Protein AF-A0A947B0M2-F1 (afdb_monomer_lite)

Foldseek 3Di:
DADPDPPQQADAACVRAGFRDDPPDHDNDQKEWDPADDDQWGWIAGRNPGDIDIDGCVCVVVHYYDDDDDDDPDD

Radius of gyration: 13.56 Å; chains: 1; bounding box: 34×28×33 Å

pLDDT: mean 87.32, std 10.6, range [42.0, 96.44]

Secondary structure (DSSP, 8-state):
-B---TT---EE-TTS-EE-B-TTS--SSSEEEEEEEETTEEEEEETTTTEEEEEEGGGTTTSEEP-----PPP-

Sequence (75 aa):
LFVRDKKYKGYETDCGQKVKMVPEIELSCGWVWTSEVKSITARVYNFQRGYHYMELKRHWKAYRALPVRDLQEGK

Structure (mmCIF, N/CA/C/O backbone):
data_AF-A0A947B0M2-F1
#
_entry.id   AF-A0A947B0M2-F1
#
loop_
_atom_site.group_PDB
_atom_site.id
_atom_site.type_symbol
_atom_site.label_atom_id
_atom_site.label_alt_id
_atom_site.label_comp_id
_atom_site.label_asym_id
_atom_site.label_entity_id
_atom_site.label_seq_id
_atom_site.pdbx_PDB_ins_code
_atom_site.Cartn_x
_atom_site.Cartn_y
_atom_site.Cartn_z
_atom_site.occupancy
_atom_site.B_iso_or_equiv
_atom_site.auth_seq_id
_atom_site.auth_comp_id
_atom_site.auth_asym_id
_atom_site.auth_atom_id
_atom_site.pdbx_PDB_model_num
ATOM 1 N N . LEU A 1 1 ? -11.769 -2.240 -0.086 1.00 85.56 1 LEU A N 1
ATOM 2 C CA . LEU A 1 1 ? -10.948 -2.318 1.145 1.00 85.56 1 LEU A CA 1
ATOM 3 C C . LEU A 1 1 ? -10.712 -0.957 1.805 1.00 85.56 1 LEU A C 1
ATOM 5 O O . LEU A 1 1 ? -11.100 -0.815 2.955 1.00 85.56 1 LEU A O 1
ATOM 9 N N . PHE A 1 2 ? -10.116 0.049 1.146 1.00 90.94 2 PHE A N 1
ATOM 10 C CA . PHE A 1 2 ? -9.892 1.365 1.779 1.0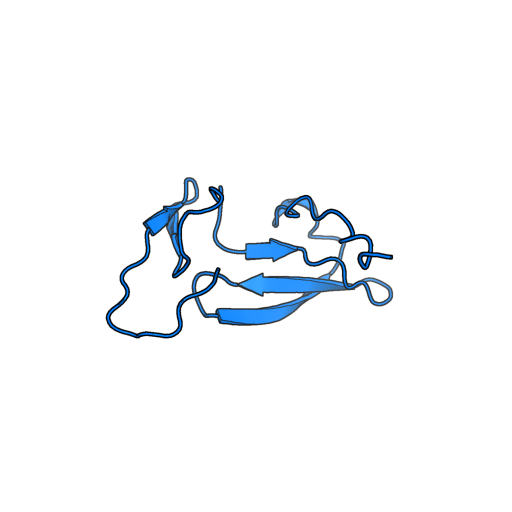0 90.94 2 PHE A CA 1
ATOM 11 C C . PHE A 1 2 ? -11.195 2.141 2.043 1.00 90.94 2 PHE A C 1
ATOM 13 O O . PHE A 1 2 ? -12.074 2.194 1.182 1.00 90.94 2 PHE A O 1
ATOM 20 N N . VAL A 1 3 ? -11.285 2.797 3.202 1.00 94.06 3 VAL A N 1
ATOM 21 C CA . VAL A 1 3 ? -12.455 3.556 3.660 1.00 94.06 3 VAL A CA 1
ATOM 22 C C . VAL A 1 3 ? -12.129 5.051 3.713 1.00 94.06 3 VAL A C 1
ATOM 24 O O . VAL A 1 3 ? -11.291 5.515 4.491 1.00 94.06 3 VAL A O 1
ATOM 27 N N . ARG A 1 4 ? -12.832 5.836 2.887 1.00 93.31 4 ARG A N 1
ATOM 28 C CA . ARG A 1 4 ? -12.610 7.289 2.769 1.00 93.31 4 ARG A CA 1
ATOM 29 C C . ARG A 1 4 ? -13.148 8.091 3.953 1.00 93.31 4 ARG A C 1
ATOM 31 O O . ARG A 1 4 ? -12.589 9.147 4.246 1.00 93.31 4 ARG A O 1
ATOM 38 N N . ASP A 1 5 ? -14.181 7.598 4.639 1.00 93.94 5 ASP A N 1
ATOM 39 C CA . ASP A 1 5 ? -14.805 8.292 5.772 1.00 93.94 5 ASP A CA 1
ATOM 40 C C . ASP A 1 5 ? -13.752 8.721 6.806 1.00 93.94 5 ASP A C 1
ATOM 42 O O . ASP A 1 5 ? -12.920 7.932 7.253 1.00 93.94 5 ASP A O 1
ATOM 46 N N . LYS A 1 6 ? -13.755 10.006 7.168 1.00 89.25 6 LYS A N 1
ATOM 47 C CA . LYS A 1 6 ? -12.833 10.582 8.154 1.00 89.25 6 LYS A CA 1
ATOM 48 C C . LYS A 1 6 ? -13.094 10.060 9.567 1.00 89.25 6 LYS A C 1
ATOM 50 O O . LYS A 1 6 ? -12.161 10.034 10.362 1.00 89.25 6 LYS A O 1
ATOM 55 N N . LYS A 1 7 ? -14.326 9.639 9.871 1.00 94.31 7 LYS A N 1
ATOM 56 C CA . LYS A 1 7 ? -14.695 9.059 11.169 1.00 94.31 7 LYS A CA 1
ATOM 57 C C . LYS A 1 7 ? -14.262 7.601 11.300 1.00 94.31 7 LYS A C 1
ATOM 59 O O . LYS A 1 7 ? -14.123 7.110 12.419 1.00 94.31 7 LYS A O 1
ATOM 64 N N . TYR A 1 8 ? -14.005 6.923 10.180 1.00 94.50 8 TYR A N 1
ATOM 65 C CA . TYR A 1 8 ? -13.502 5.559 10.196 1.00 94.50 8 TYR A CA 1
ATOM 66 C C . TYR A 1 8 ? -12.084 5.518 10.768 1.00 94.50 8 TYR A C 1
ATOM 68 O O . TYR A 1 8 ? -11.134 6.029 10.168 1.00 94.50 8 TYR A O 1
ATOM 76 N N . LYS A 1 9 ? -11.952 4.908 11.949 1.00 91.69 9 LYS A N 1
ATOM 77 C CA . LYS A 1 9 ? -10.680 4.824 12.673 1.00 91.69 9 LYS A CA 1
ATOM 78 C C . LYS A 1 9 ? -9.718 3.815 12.045 1.00 91.69 9 LYS A C 1
ATOM 80 O O . LYS A 1 9 ? -8.516 4.032 12.149 1.00 91.69 9 LYS A O 1
ATOM 85 N N . GLY A 1 10 ? -10.226 2.767 11.398 1.00 93.44 10 GLY A N 1
ATOM 86 C CA . GLY A 1 10 ? -9.392 1.670 10.912 1.00 93.44 10 GLY A CA 1
ATOM 87 C C . GLY A 1 10 ? -8.714 0.897 12.046 1.00 93.44 10 GLY A C 1
ATOM 88 O O . GLY A 1 10 ? -9.216 0.911 13.171 1.00 93.44 10 GLY A O 1
ATOM 89 N N . TYR A 1 11 ? -7.588 0.247 11.756 1.00 94.00 11 TYR A N 1
ATOM 90 C CA . TYR A 1 11 ? -6.834 -0.561 12.722 1.00 94.00 11 TYR A CA 1
ATOM 91 C C . TYR A 1 11 ? -5.324 -0.298 12.631 1.00 94.00 11 TYR A C 1
ATOM 93 O O . TYR A 1 11 ? -4.846 0.322 11.678 1.00 94.00 11 TYR A O 1
ATOM 101 N N . GLU A 1 12 ? -4.588 -0.715 13.658 1.00 94.25 12 GLU A N 1
ATOM 102 C CA . GLU A 1 12 ? -3.128 -0.638 13.711 1.00 94.25 12 GLU A CA 1
ATOM 103 C C . GLU A 1 12 ? -2.519 -1.948 13.204 1.00 94.25 12 GLU A C 1
ATOM 105 O O . GLU A 1 12 ? -2.920 -3.023 13.635 1.00 94.25 12 GLU A O 1
ATOM 110 N N . THR A 1 13 ? -1.597 -1.854 12.248 1.00 91.31 13 THR A N 1
ATOM 111 C CA . THR A 1 13 ? -0.852 -2.993 11.684 1.00 91.31 13 THR A CA 1
ATOM 112 C C . THR A 1 13 ? 0.349 -3.355 12.556 1.00 91.31 13 THR A C 1
ATOM 114 O O . THR A 1 13 ? 0.848 -2.480 13.260 1.00 91.31 13 THR A O 1
ATOM 117 N N . ASP A 1 14 ? 0.935 -4.538 12.368 1.00 88.88 14 ASP A N 1
ATOM 118 C CA . ASP A 1 14 ? 2.142 -4.993 13.088 1.00 88.88 14 ASP A CA 1
ATOM 119 C C . ASP A 1 14 ? 3.325 -4.010 13.052 1.00 88.88 14 ASP A C 1
ATOM 121 O O . ASP A 1 14 ? 4.102 -3.926 14.000 1.00 88.88 14 ASP A O 1
ATOM 125 N N . CYS A 1 15 ? 3.478 -3.238 11.969 1.00 87.62 15 CYS A N 1
ATOM 126 C CA . CYS A 1 15 ? 4.530 -2.221 11.856 1.00 87.62 15 CYS A CA 1
ATOM 127 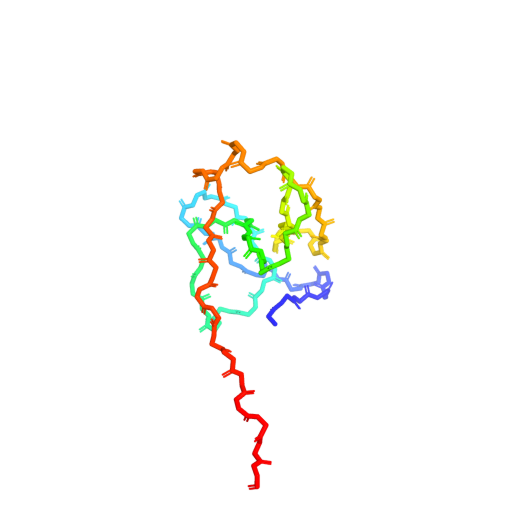C C . CYS A 1 15 ? 4.207 -0.886 12.570 1.00 87.62 15 CYS A C 1
ATOM 129 O O . CYS A 1 15 ? 4.937 0.090 12.389 1.00 87.62 15 CYS A O 1
ATOM 131 N N . GLY A 1 16 ? 3.096 -0.801 13.311 1.00 91.25 16 GLY A N 1
ATOM 132 C CA . GLY A 1 16 ? 2.635 0.396 14.030 1.00 91.25 16 GLY A CA 1
ATOM 133 C C . GLY A 1 16 ? 1.912 1.442 13.169 1.00 91.25 16 GLY A C 1
ATOM 134 O O . GLY A 1 16 ? 1.613 2.543 13.633 1.00 91.25 16 GLY A O 1
ATOM 135 N N . GLN A 1 17 ? 1.632 1.157 11.891 1.00 91.31 17 GLN A N 1
ATOM 136 C CA . GLN A 1 17 ? 0.864 2.071 11.041 1.00 91.31 17 GLN A CA 1
ATOM 137 C C . GLN A 1 17 ? -0.641 1.904 11.245 1.00 91.31 17 GLN A C 1
ATOM 139 O O . GLN A 1 17 ? -1.177 0.801 11.230 1.00 91.31 17 GLN A O 1
ATOM 144 N N . LYS A 1 18 ? -1.351 3.031 11.341 1.00 94.38 18 LYS A N 1
ATOM 145 C CA . LYS A 1 18 ? -2.814 3.050 11.367 1.00 94.38 18 LYS A CA 1
ATOM 146 C C . LYS A 1 18 ? -3.376 3.092 9.949 1.00 94.38 18 LYS A C 1
ATOM 148 O O . LYS A 1 18 ? -3.241 4.103 9.257 1.00 94.38 18 LYS A O 1
ATOM 153 N N . VAL A 1 19 ? -4.026 2.016 9.521 1.00 94.31 19 VAL A N 1
ATOM 154 C CA . VAL A 1 19 ? -4.603 1.877 8.179 1.00 94.31 19 VAL A CA 1
ATOM 155 C C . VAL A 1 19 ? -6.110 2.074 8.200 1.00 94.31 19 VAL A C 1
ATOM 157 O O . VAL A 1 19 ? -6.802 1.588 9.087 1.00 94.31 19 VAL A O 1
ATOM 160 N N . LYS A 1 20 ? -6.645 2.766 7.193 1.00 95.44 20 LYS A N 1
ATOM 161 C CA . LYS A 1 20 ? -8.081 3.008 7.021 1.00 95.44 20 LYS A CA 1
ATOM 162 C C . LYS A 1 20 ? -8.677 2.012 6.035 1.00 95.44 20 LYS A C 1
ATOM 164 O O . LYS A 1 20 ? -9.150 2.396 4.967 1.00 95.44 20 LYS A O 1
ATOM 169 N N . MET A 1 21 ? -8.650 0.729 6.370 1.00 92.00 21 MET A N 1
ATOM 170 C CA . MET A 1 21 ? -9.271 -0.305 5.546 1.00 92.00 21 MET A CA 1
ATOM 171 C C . MET A 1 21 ? -10.114 -1.270 6.363 1.00 92.00 21 MET A C 1
ATOM 173 O O . MET A 1 21 ? -9.840 -1.480 7.542 1.00 92.00 21 MET A O 1
ATOM 177 N N . VAL A 1 22 ? -11.104 -1.871 5.707 1.00 90.50 22 VAL A N 1
ATOM 178 C CA . VAL A 1 22 ? -11.863 -2.996 6.258 1.00 90.50 22 VAL A CA 1
ATOM 179 C C . VAL A 1 22 ? -10.917 -4.198 6.403 1.00 90.50 22 VAL A C 1
ATOM 181 O O . VAL A 1 22 ? -10.255 -4.537 5.417 1.00 90.50 22 VAL A O 1
ATOM 184 N N . PRO A 1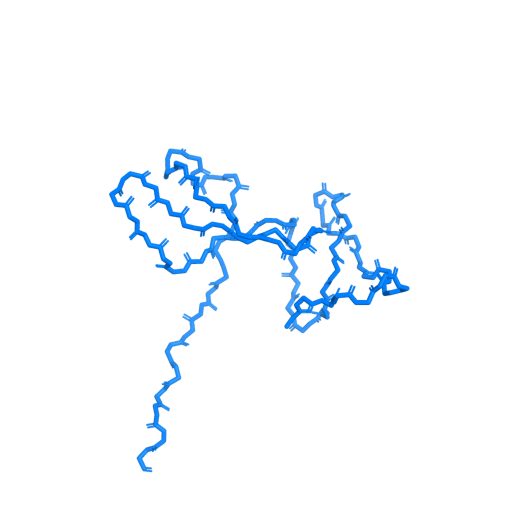 23 ? -10.831 -4.842 7.582 1.00 85.56 23 PRO A N 1
ATOM 185 C CA . PRO A 1 23 ? -9.905 -5.945 7.844 1.00 85.56 23 PRO A CA 1
ATOM 186 C C . PRO A 1 23 ? -10.417 -7.282 7.271 1.00 85.56 23 PRO A C 1
ATOM 188 O O . PRO A 1 23 ? -10.496 -8.280 7.974 1.00 85.56 23 PRO A O 1
ATOM 191 N N . GLU A 1 24 ? -10.793 -7.310 5.988 1.00 85.38 24 GLU A N 1
ATOM 192 C CA . GLU A 1 24 ? -11.097 -8.565 5.270 1.00 85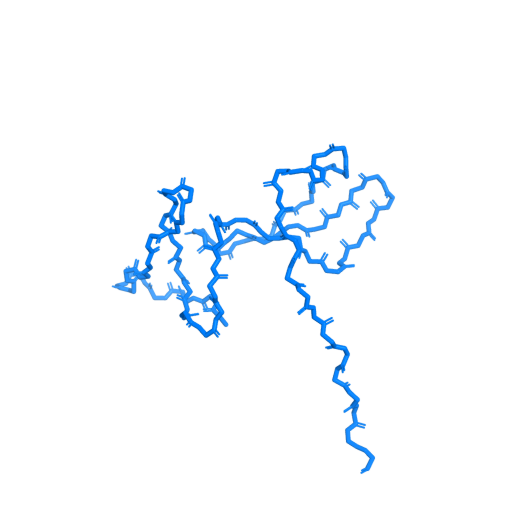.38 24 GLU A CA 1
ATOM 193 C C . GLU A 1 24 ? -9.824 -9.376 4.979 1.00 85.38 24 GLU A C 1
ATOM 195 O O . GLU A 1 24 ? -9.874 -10.584 4.770 1.00 85.38 24 GLU A O 1
ATOM 200 N N . ILE A 1 25 ? -8.680 -8.691 4.977 1.00 82.50 25 ILE A N 1
ATOM 201 C CA . ILE A 1 25 ? -7.331 -9.250 4.939 1.00 82.50 25 ILE A CA 1
ATOM 202 C C . ILE A 1 25 ? -6.485 -8.489 5.959 1.00 82.50 25 ILE A C 1
ATOM 204 O O . ILE A 1 25 ? -6.660 -7.281 6.133 1.00 82.50 25 ILE A O 1
ATOM 208 N N . GLU A 1 26 ? -5.561 -9.176 6.619 1.00 83.00 26 GLU A N 1
ATOM 209 C CA . GLU A 1 26 ? -4.642 -8.543 7.559 1.00 83.00 26 GLU A CA 1
ATOM 210 C C . GLU A 1 26 ? -3.424 -7.984 6.817 1.00 83.00 26 GLU A C 1
ATOM 212 O O . GLU A 1 26 ? -2.873 -8.615 5.912 1.00 83.00 26 GLU A O 1
ATOM 217 N N . LEU A 1 27 ? -3.010 -6.771 7.185 1.00 86.94 27 LEU A N 1
ATOM 218 C CA . LEU A 1 27 ? -1.817 -6.140 6.631 1.00 86.94 27 LEU A CA 1
ATOM 219 C C . LEU A 1 27 ? -0.758 -6.049 7.717 1.00 86.94 27 LEU A C 1
ATOM 221 O O . LEU A 1 27 ? -1.000 -5.434 8.751 1.00 86.94 27 LEU A O 1
ATOM 225 N N . SER A 1 28 ? 0.448 -6.532 7.423 1.00 87.88 28 SER A N 1
ATOM 226 C CA . SER A 1 28 ? 1.597 -6.341 8.313 1.00 87.88 28 SER A CA 1
ATOM 227 C C . SER A 1 28 ? 2.075 -4.879 8.351 1.00 87.88 28 SER A C 1
ATOM 229 O O . SER A 1 28 ? 2.783 -4.480 9.271 1.00 87.88 28 SER A O 1
ATOM 231 N N . CYS A 1 29 ? 1.757 -4.073 7.323 1.00 89.62 29 CYS A N 1
ATOM 232 C CA . CYS A 1 29 ? 2.076 -2.641 7.264 1.00 89.62 29 CYS A CA 1
ATOM 233 C C . CYS A 1 29 ? 1.185 -1.871 6.269 1.00 89.62 29 CYS A C 1
ATOM 235 O O . CYS A 1 29 ? 0.468 -2.475 5.476 1.00 89.62 29 CYS A O 1
ATOM 237 N N . GLY A 1 30 ? 1.223 -0.534 6.273 1.00 90.94 30 GLY A N 1
ATOM 238 C CA . GLY A 1 30 ? 0.245 0.297 5.555 1.00 90.94 30 GLY A CA 1
ATOM 239 C C . GLY A 1 30 ? 0.482 0.543 4.063 1.00 90.94 30 GLY A C 1
ATOM 240 O O . GLY A 1 30 ? -0.337 1.215 3.436 1.00 90.94 30 GLY A O 1
ATOM 241 N N . TRP A 1 31 ? 1.554 0.017 3.473 1.00 92.12 31 TRP A N 1
ATOM 242 C CA . TRP A 1 31 ? 1.846 0.168 2.045 1.00 92.12 31 TRP A CA 1
ATOM 243 C C . TRP A 1 31 ? 1.971 -1.185 1.355 1.00 92.12 31 TRP A C 1
ATOM 245 O O . TRP A 1 31 ? 2.663 -2.082 1.840 1.00 92.12 31 TRP A O 1
ATOM 255 N N . VAL A 1 32 ? 1.329 -1.304 0.196 1.00 91.75 32 VAL A N 1
ATOM 256 C CA . VAL A 1 32 ? 1.195 -2.572 -0.524 1.00 91.75 32 VAL A CA 1
ATOM 257 C C . VAL A 1 32 ? 1.529 -2.388 -2.003 1.00 91.75 32 VAL A C 1
ATOM 259 O O . VAL A 1 32 ? 1.061 -1.434 -2.627 1.00 91.75 32 VAL A O 1
ATOM 262 N N . TRP A 1 33 ? 2.309 -3.308 -2.578 1.00 92.31 33 TRP A N 1
ATOM 263 C CA . TRP A 1 33 ? 2.535 -3.369 -4.025 1.00 92.31 33 TRP A CA 1
ATOM 264 C C . TRP A 1 33 ? 1.254 -3.761 -4.767 1.00 92.31 33 TRP A C 1
ATOM 266 O O . TRP A 1 33 ? 0.569 -4.710 -4.389 1.00 92.31 33 TRP A O 1
ATOM 276 N N . THR A 1 34 ? 0.966 -3.064 -5.860 1.00 88.62 34 THR A N 1
ATOM 277 C CA . THR A 1 34 ? -0.047 -3.477 -6.841 1.00 88.62 34 THR A CA 1
ATOM 278 C C . THR A 1 34 ? 0.603 -4.298 -7.962 1.00 88.62 34 THR A C 1
ATOM 280 O O . THR A 1 34 ? 1.828 -4.404 -8.027 1.00 88.62 34 THR A O 1
ATOM 283 N N . SER A 1 35 ? -0.201 -4.852 -8.871 1.00 87.25 35 SER A N 1
ATOM 284 C CA . SER A 1 35 ? 0.294 -5.574 -10.050 1.00 87.25 35 SER A CA 1
ATOM 285 C C . SER A 1 35 ? 0.877 -4.666 -11.145 1.00 87.25 35 SER A C 1
ATOM 287 O O . SER A 1 35 ? 1.509 -5.164 -12.074 1.00 87.25 35 SER A O 1
ATOM 289 N N . GLU A 1 36 ? 0.701 -3.342 -11.062 1.00 90.94 36 GLU A N 1
ATOM 290 C CA . GLU A 1 36 ? 1.167 -2.415 -12.097 1.00 90.94 36 GLU A CA 1
ATOM 291 C C . GLU A 1 36 ? 2.678 -2.162 -11.999 1.00 90.94 36 GLU A C 1
ATOM 293 O O . GLU A 1 36 ? 3.195 -1.665 -10.992 1.00 90.94 36 GLU A O 1
ATOM 298 N N . VAL A 1 37 ? 3.383 -2.445 -13.095 1.00 92.38 37 VAL A N 1
ATOM 299 C CA . VAL A 1 37 ? 4.833 -2.277 -13.237 1.00 92.38 37 VAL A CA 1
ATOM 300 C C . VAL A 1 37 ? 5.130 -1.398 -14.451 1.00 92.38 37 VAL A C 1
ATOM 302 O O . VAL A 1 37 ? 4.568 -1.603 -15.525 1.00 92.38 37 VAL A O 1
ATOM 305 N N . LYS A 1 38 ? 6.055 -0.441 -14.306 1.00 95.31 38 LYS A N 1
ATOM 306 C CA . LYS A 1 38 ? 6.535 0.417 -15.397 1.00 95.31 38 LYS A CA 1
ATOM 307 C C . LYS A 1 38 ? 8.052 0.584 -15.320 1.00 95.31 38 LYS A C 1
ATOM 309 O O . LYS A 1 38 ? 8.567 1.327 -14.483 1.00 95.31 38 LYS A O 1
ATOM 314 N N . SER A 1 39 ? 8.774 -0.085 -16.222 1.00 95.38 39 SER A N 1
ATOM 315 C CA . SER A 1 39 ? 10.246 -0.082 -16.262 1.00 95.38 39 SER A CA 1
ATOM 316 C C . SER A 1 39 ? 10.850 -0.463 -14.893 1.00 95.38 39 SER A C 1
ATOM 318 O O . SER A 1 39 ? 10.567 -1.544 -14.371 1.00 95.38 39 SER A O 1
ATOM 320 N N . ILE A 1 40 ? 11.648 0.419 -14.283 1.00 95.31 40 ILE A N 1
ATOM 321 C CA . ILE A 1 40 ? 12.282 0.225 -12.970 1.00 95.31 40 ILE A CA 1
ATOM 322 C C . ILE A 1 40 ? 11.373 0.569 -11.780 1.00 95.31 40 ILE A C 1
ATOM 324 O O . ILE A 1 40 ? 11.816 0.483 -10.634 1.00 95.31 40 ILE A O 1
ATOM 328 N N . THR A 1 41 ? 10.119 0.953 -12.030 1.00 96.44 41 THR A N 1
ATOM 329 C CA . THR A 1 41 ? 9.133 1.311 -11.000 1.00 96.44 41 THR A CA 1
ATOM 330 C C . THR A 1 41 ? 7.954 0.343 -10.964 1.00 96.44 41 THR A C 1
ATOM 332 O O . THR A 1 41 ? 7.653 -0.330 -11.951 1.00 96.44 41 THR A O 1
ATOM 335 N N . ALA A 1 42 ? 7.273 0.282 -9.828 1.00 94.38 42 ALA A N 1
ATOM 336 C CA . ALA A 1 42 ? 5.984 -0.377 -9.663 1.00 94.38 42 ALA A CA 1
ATOM 337 C C . ALA A 1 42 ? 5.055 0.511 -8.825 1.00 94.38 42 ALA A C 1
ATOM 339 O O . ALA A 1 42 ? 5.520 1.377 -8.07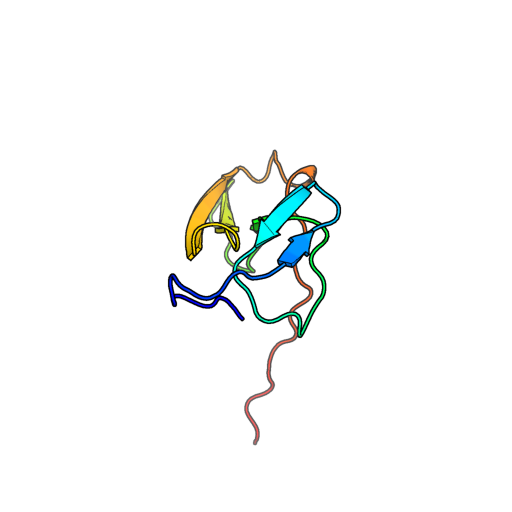8 1.00 94.38 42 ALA A O 1
ATOM 340 N N . ARG A 1 43 ? 3.741 0.345 -8.970 1.00 93.94 43 ARG A N 1
ATOM 341 C CA . ARG A 1 43 ? 2.774 1.144 -8.213 1.00 93.94 43 ARG A CA 1
ATOM 342 C C . ARG A 1 43 ? 2.542 0.526 -6.839 1.00 93.94 43 ARG A C 1
ATOM 344 O O . ARG A 1 43 ? 2.225 -0.659 -6.729 1.00 93.94 43 ARG A O 1
ATOM 351 N N . VAL A 1 44 ? 2.627 1.353 -5.804 1.00 94.31 44 VAL A N 1
ATOM 352 C CA . VAL A 1 44 ? 2.193 1.040 -4.437 1.00 94.31 44 VAL A CA 1
ATOM 353 C C . VAL A 1 44 ? 0.884 1.751 -4.112 1.00 94.31 44 VAL A C 1
ATOM 355 O O . VAL A 1 44 ? 0.578 2.811 -4.668 1.00 94.31 44 VAL A O 1
ATOM 358 N N . TYR A 1 45 ? 0.121 1.186 -3.181 1.00 93.81 45 TYR A N 1
ATOM 359 C CA . TYR A 1 45 ? -1.021 1.838 -2.554 1.00 93.81 45 TYR A CA 1
ATOM 360 C C . TYR A 1 45 ? -0.777 2.038 -1.060 1.00 93.81 45 TYR A C 1
ATOM 362 O O . TYR A 1 45 ? -0.309 1.131 -0.373 1.00 93.81 45 TYR A O 1
ATOM 370 N N . ASN A 1 46 ? -1.117 3.225 -0.565 1.00 93.19 46 ASN A N 1
ATOM 371 C CA . ASN A 1 46 ? -1.013 3.589 0.839 1.00 93.19 46 ASN A CA 1
ATOM 372 C C . ASN A 1 46 ? -2.392 3.468 1.510 1.00 93.19 46 ASN A C 1
ATOM 374 O O . ASN A 1 46 ? -3.264 4.308 1.286 1.00 93.19 46 ASN A O 1
ATOM 378 N N . PHE A 1 47 ? -2.580 2.479 2.383 1.00 93.25 47 PHE A N 1
ATOM 379 C CA . PHE A 1 47 ? -3.815 2.279 3.148 1.00 93.25 47 PHE A CA 1
ATOM 380 C C . PHE A 1 47 ? -3.954 3.196 4.371 1.00 93.25 47 PHE A C 1
ATOM 382 O O . PHE A 1 47 ? -5.044 3.301 4.930 1.00 93.25 47 PHE A O 1
ATOM 389 N N . GLN A 1 48 ? -2.903 3.906 4.779 1.00 91.31 48 GLN A N 1
ATOM 390 C CA . GLN A 1 48 ? -2.993 4.965 5.789 1.00 91.31 48 GLN A CA 1
ATOM 391 C C . GLN A 1 48 ? -3.628 6.244 5.209 1.00 91.31 48 GLN A C 1
ATOM 393 O O . GLN A 1 48 ? -4.397 6.921 5.891 1.00 91.31 48 GLN A O 1
ATOM 398 N N . ARG A 1 49 ? -3.323 6.586 3.950 1.00 91.62 49 ARG A N 1
ATOM 399 C CA . ARG A 1 49 ? -3.686 7.878 3.331 1.00 91.62 49 ARG A CA 1
ATOM 400 C C . ARG A 1 49 ? -4.596 7.779 2.101 1.00 91.62 49 ARG A C 1
ATOM 402 O O . ARG A 1 49 ? -5.198 8.780 1.729 1.00 91.62 49 ARG A O 1
ATOM 409 N N . GLY A 1 50 ? -4.732 6.607 1.491 1.00 93.31 50 GLY A N 1
ATOM 410 C CA . GLY A 1 50 ? -5.689 6.340 0.417 1.00 93.31 50 GLY A CA 1
ATOM 411 C C . GLY A 1 50 ? -5.261 6.762 -0.988 1.00 93.31 50 GLY A C 1
ATOM 412 O O . GLY A 1 50 ? -6.132 7.050 -1.808 1.00 93.31 50 GLY A O 1
ATOM 413 N N . TYR A 1 51 ? -3.959 6.823 -1.278 1.00 94.31 51 TYR A N 1
ATOM 414 C CA . TYR A 1 51 ? -3.438 7.227 -2.592 1.00 94.31 51 TYR A CA 1
ATOM 415 C C . TYR A 1 51 ? -2.415 6.236 -3.158 1.00 94.31 51 TYR A C 1
ATOM 417 O O . TYR A 1 51 ? -1.862 5.403 -2.437 1.00 94.31 51 TYR A O 1
ATOM 425 N N . HIS A 1 52 ? -2.161 6.359 -4.464 1.00 94.38 52 HIS A N 1
ATOM 426 C CA . HIS A 1 52 ? -1.166 5.577 -5.196 1.00 94.38 52 HIS A CA 1
ATOM 427 C C . HIS A 1 52 ? 0.106 6.382 -5.464 1.00 94.38 52 HIS A C 1
ATOM 429 O O . HIS A 1 52 ? 0.039 7.586 -5.711 1.00 94.38 52 HIS A O 1
ATOM 435 N N . TYR A 1 53 ? 1.246 5.700 -5.504 1.00 94.25 53 TYR A N 1
ATOM 436 C CA . TYR A 1 53 ? 2.539 6.284 -5.858 1.00 94.25 53 TYR A CA 1
ATOM 437 C C . TYR A 1 53 ? 3.366 5.290 -6.685 1.00 94.25 53 TYR A C 1
ATOM 439 O O . TYR A 1 53 ? 3.199 4.081 -6.526 1.00 94.25 53 TYR A O 1
ATOM 447 N N . MET A 1 54 ? 4.227 5.788 -7.577 1.00 95.31 54 MET A N 1
ATOM 448 C CA . MET A 1 54 ? 5.182 4.953 -8.316 1.00 95.31 54 MET A CA 1
ATOM 449 C C . MET A 1 54 ? 6.491 4.896 -7.543 1.00 95.31 54 MET A C 1
ATOM 451 O O . MET A 1 54 ? 7.117 5.927 -7.332 1.00 95.31 54 MET A O 1
ATOM 455 N N . GLU A 1 55 ? 6.915 3.698 -7.163 1.00 95.31 55 GLU A N 1
ATOM 456 C CA . GLU A 1 55 ? 8.107 3.478 -6.351 1.00 95.31 55 GLU A CA 1
ATOM 457 C C . GLU A 1 55 ? 9.134 2.627 -7.104 1.00 95.31 55 GLU A C 1
ATOM 459 O O . GLU A 1 55 ? 8.781 1.781 -7.930 1.00 95.31 55 GLU A O 1
ATOM 464 N N . LEU A 1 56 ? 10.419 2.846 -6.831 1.00 95.44 56 LEU A N 1
ATOM 465 C CA . LEU A 1 56 ? 11.506 2.078 -7.422 1.00 95.44 56 LEU A CA 1
ATOM 466 C C . LEU A 1 56 ? 11.466 0.624 -6.945 1.00 95.44 56 LEU A C 1
ATOM 468 O O . LEU A 1 56 ? 11.456 0.328 -5.750 1.00 95.44 56 LEU A O 1
ATOM 472 N N . LYS A 1 57 ? 11.592 -0.312 -7.890 1.00 92.31 57 LYS A N 1
ATOM 473 C CA . LYS A 1 57 ? 11.647 -1.756 -7.606 1.00 92.31 57 LYS A CA 1
ATOM 474 C C . LYS A 1 57 ? 12.841 -2.150 -6.728 1.00 92.31 57 LYS A C 1
ATOM 476 O O . LYS A 1 57 ? 12.821 -3.211 -6.113 1.00 92.31 57 LYS A O 1
ATOM 481 N N . ARG A 1 58 ? 13.871 -1.300 -6.610 1.00 94.00 58 ARG A N 1
ATOM 482 C CA . ARG A 1 58 ? 14.981 -1.499 -5.658 1.00 94.00 58 ARG A CA 1
ATOM 483 C C . ARG A 1 58 ? 14.487 -1.581 -4.206 1.00 94.00 58 ARG A C 1
ATOM 485 O O . ARG A 1 58 ? 15.104 -2.278 -3.406 1.00 94.00 58 ARG A O 1
ATOM 492 N N . HIS A 1 59 ? 13.359 -0.949 -3.883 1.00 90.25 59 HIS A N 1
ATOM 493 C CA . HIS A 1 59 ? 12.732 -0.974 -2.560 1.00 90.25 59 HIS A CA 1
ATOM 494 C C . HIS A 1 59 ? 11.778 -2.165 -2.361 1.00 90.25 59 HIS A C 1
ATOM 496 O O . HIS A 1 59 ? 10.895 -2.121 -1.510 1.00 90.25 59 HIS A O 1
ATOM 502 N N . TRP A 1 60 ? 11.948 -3.261 -3.112 1.00 84.00 60 TRP A N 1
ATOM 503 C CA . TRP A 1 60 ? 11.058 -4.430 -3.069 1.00 84.00 60 TRP A CA 1
ATOM 504 C C . TRP A 1 60 ? 10.849 -5.028 -1.668 1.00 84.00 60 TRP A C 1
ATOM 506 O O . TRP A 1 60 ? 9.787 -5.581 -1.408 1.00 84.00 60 TRP A O 1
ATOM 516 N N . LYS A 1 61 ? 11.822 -4.889 -0.755 1.00 84.44 61 LYS A N 1
ATOM 517 C CA . LYS A 1 61 ? 11.719 -5.372 0.635 1.00 84.44 61 LYS A CA 1
ATOM 518 C C . LYS A 1 61 ? 10.836 -4.503 1.537 1.00 84.44 61 LYS A C 1
ATOM 520 O O . LYS A 1 61 ? 10.431 -4.973 2.594 1.00 84.44 61 LYS A O 1
ATOM 525 N N . ALA A 1 62 ? 10.576 -3.251 1.157 1.00 84.31 62 ALA A N 1
ATOM 526 C CA . ALA A 1 62 ? 9.873 -2.287 2.002 1.00 84.31 62 ALA A CA 1
ATOM 527 C C . ALA A 1 62 ? 8.344 -2.437 1.949 1.00 84.31 62 ALA A C 1
ATOM 529 O O . ALA A 1 62 ? 7.654 -1.959 2.846 1.00 84.31 62 ALA A O 1
ATOM 530 N N . TYR A 1 63 ? 7.812 -3.118 0.931 1.00 85.06 63 TYR A N 1
ATOM 531 C CA . TYR A 1 63 ? 6.372 -3.253 0.728 1.00 85.06 63 TYR A CA 1
ATOM 532 C C . TYR A 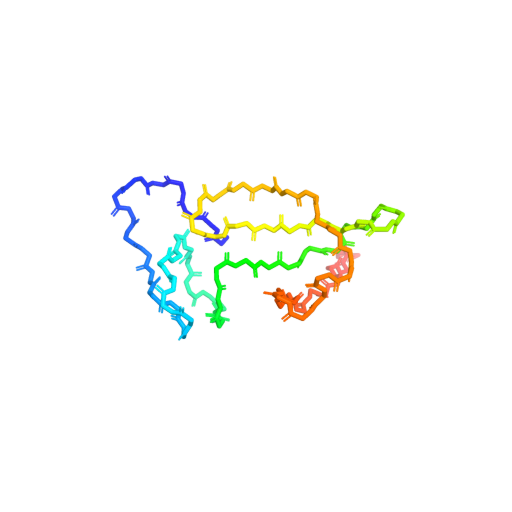1 63 ? 6.016 -4.705 0.438 1.00 85.06 63 TYR A C 1
ATOM 534 O O . TYR A 1 63 ? 6.722 -5.407 -0.288 1.00 85.06 63 TYR A O 1
ATOM 542 N N . ARG A 1 64 ? 4.910 -5.170 1.015 1.00 80.00 64 ARG A N 1
ATOM 543 C CA . ARG A 1 64 ? 4.378 -6.508 0.743 1.00 80.00 64 ARG A CA 1
ATOM 544 C C . ARG A 1 64 ? 3.448 -6.432 -0.464 1.00 80.00 64 ARG A C 1
ATOM 546 O O . ARG A 1 64 ? 2.730 -5.451 -0.626 1.00 80.00 64 ARG A O 1
ATOM 553 N N . ALA A 1 65 ? 3.475 -7.441 -1.326 1.00 73.56 65 ALA A N 1
ATOM 554 C CA . ALA A 1 65 ? 2.461 -7.597 -2.362 1.00 73.56 65 ALA A CA 1
ATOM 555 C C . ALA A 1 65 ? 1.291 -8.384 -1.774 1.00 73.56 65 ALA A C 1
ATOM 557 O O . ALA A 1 65 ? 1.512 -9.392 -1.102 1.00 73.56 65 ALA A O 1
ATOM 558 N N . LEU A 1 66 ? 0.064 -7.937 -2.026 1.00 70.56 66 LEU A N 1
ATOM 559 C CA . LEU A 1 66 ? -1.095 -8.779 -1.767 1.00 70.56 66 LEU A CA 1
ATOM 560 C C . LEU A 1 66 ? -1.200 -9.805 -2.898 1.00 70.56 66 LEU A C 1
ATOM 562 O O . LEU A 1 66 ? -1.204 -9.398 -4.063 1.00 70.56 66 LEU A O 1
ATOM 566 N N . PRO A 1 67 ? -1.275 -11.111 -2.592 1.00 63.03 67 PRO A N 1
ATOM 567 C CA . PRO A 1 67 ? -1.559 -12.105 -3.610 1.00 63.03 67 PRO A CA 1
ATOM 568 C C . PRO A 1 67 ? -2.963 -11.836 -4.153 1.00 63.03 67 PRO A C 1
ATOM 570 O O . PRO A 1 67 ? -3.962 -11.986 -3.454 1.00 63.03 67 PRO A O 1
ATOM 573 N N . VAL A 1 68 ? -3.027 -11.392 -5.403 1.00 64.19 68 VAL A N 1
ATOM 574 C CA . VAL A 1 68 ? -4.272 -11.250 -6.152 1.00 64.19 68 VAL A CA 1
ATOM 575 C C . VAL A 1 68 ? -4.356 -12.400 -7.143 1.00 64.19 68 VAL A C 1
ATOM 577 O O . VAL A 1 68 ? -3.353 -12.784 -7.743 1.00 64.19 68 VAL A O 1
ATOM 580 N N . ARG A 1 69 ? -5.549 -12.975 -7.285 1.00 58.84 69 ARG A N 1
ATOM 581 C CA . ARG A 1 69 ? -5.859 -13.925 -8.354 1.00 58.84 69 ARG A CA 1
ATOM 582 C C . ARG A 1 69 ? -6.640 -13.198 -9.433 1.00 58.84 69 ARG A C 1
ATOM 584 O O . ARG A 1 69 ? -7.464 -12.342 -9.105 1.00 58.84 69 ARG A O 1
ATOM 591 N N . ASP A 1 70 ? -6.440 -13.587 -10.683 1.00 72.75 70 ASP A N 1
ATOM 592 C CA . ASP A 1 70 ? -7.323 -13.140 -11.749 1.00 72.75 70 ASP A CA 1
ATOM 593 C C . ASP A 1 70 ? -8.734 -13.675 -11.479 1.00 72.75 70 ASP A C 1
ATOM 595 O O . ASP A 1 70 ? -8.942 -14.851 -11.146 1.00 72.75 70 ASP A O 1
ATOM 599 N N . LEU A 1 71 ? -9.720 -12.786 -11.562 1.00 69.38 71 LEU A N 1
ATOM 600 C CA . LEU A 1 71 ? -11.109 -13.203 -11.606 1.00 69.38 71 LEU A CA 1
ATOM 601 C C . LEU A 1 71 ? -11.341 -13.696 -13.028 1.00 69.38 71 LEU A C 1
ATOM 603 O O . LEU A 1 71 ? -11.322 -12.902 -13.962 1.00 69.38 71 LEU A O 1
ATOM 607 N N . GLN A 1 72 ? -11.504 -15.009 -13.199 1.00 70.56 72 GLN A N 1
ATOM 608 C CA . GLN A 1 72 ? -12.029 -15.525 -14.457 1.00 70.56 72 GLN A CA 1
ATOM 609 C C . GLN A 1 72 ? -13.386 -14.851 -14.666 1.00 70.56 72 GLN A C 1
ATOM 611 O O . GLN A 1 72 ? -14.269 -14.991 -13.816 1.00 70.56 72 GLN A O 1
ATOM 616 N N . GLU A 1 73 ? -13.526 -14.069 -15.737 1.00 65.00 73 GLU A N 1
ATOM 617 C CA . GLU A 1 73 ? -14.838 -13.591 -16.161 1.00 65.00 73 GLU A CA 1
ATOM 618 C C . GLU A 1 73 ? -15.717 -14.829 -16.331 1.00 65.00 73 GLU A C 1
ATOM 620 O O . GLU A 1 73 ? -15.349 -15.765 -17.048 1.00 65.00 73 GLU A O 1
ATOM 625 N N . GLY A 1 74 ? -16.814 -14.881 -15.573 1.00 60.41 74 GLY A N 1
ATOM 626 C CA . GLY A 1 74 ? -17.765 -15.978 -15.663 1.00 60.41 74 GLY A CA 1
ATOM 627 C C . GLY A 1 74 ? -18.205 -16.117 -17.114 1.00 60.41 74 GLY A C 1
ATOM 628 O O . GLY A 1 74 ? -18.746 -15.167 -17.677 1.00 60.41 74 GLY A O 1
ATOM 629 N N . LYS A 1 75 ? -17.907 -17.269 -17.716 1.00 42.00 75 LYS A N 1
ATOM 630 C CA . LYS A 1 75 ? -18.543 -17.691 -18.962 1.00 42.00 75 LYS A CA 1
ATOM 631 C C . LYS A 1 75 ? -19.990 -18.070 -18.698 1.00 42.00 75 LYS A C 1
ATOM 633 O O . LYS A 1 75 ? -20.232 -18.690 -17.637 1.00 42.00 75 LYS A O 1
#